Protein AF-A0A2K3MA27-F1 (afdb_monomer_lite)

Sequence (113 aa):
LYVLASESVQIPWFDSVFADIGDEQSLSQSLSTFSGHLKQISVGAGTNPLEGAALGMSLLESFAQDGCLLTIATTHHGELKTLKYSNEAFENACMEFDEVNLKPTYKVLWGIP

Structure (mmCIF, N/CA/C/O backbone):
data_AF-A0A2K3MA27-F1
#
_entry.id   AF-A0A2K3MA27-F1
#
loop_
_atom_site.group_PDB
_atom_site.id
_atom_site.type_symbol
_atom_site.label_atom_id
_atom_site.label_alt_id
_atom_site.label_comp_id
_atom_site.label_asym_id
_atom_site.label_entity_id
_atom_site.label_seq_id
_atom_site.pdbx_PDB_ins_code
_atom_site.Cartn_x
_atom_site.Cartn_y
_atom_site.Cartn_z
_atom_site.occupancy
_atom_site.B_iso_or_equiv
_atom_site.auth_seq_id
_atom_site.auth_comp_id
_atom_site.auth_asym_id
_atom_site.auth_atom_id
_atom_site.pdbx_PDB_model_num
ATOM 1 N N . LEU A 1 1 ? -4.495 -22.663 12.617 1.00 74.19 1 LEU A N 1
ATOM 2 C CA . LEU A 1 1 ? -4.168 -21.824 11.444 1.00 74.19 1 LEU A CA 1
ATOM 3 C C . LEU A 1 1 ? -2.847 -21.134 11.755 1.00 74.19 1 LEU A C 1
ATOM 5 O O . LEU A 1 1 ? -2.728 -20.623 12.860 1.00 74.19 1 LEU A O 1
ATOM 9 N N . TYR A 1 2 ? -1.865 -21.187 10.858 1.00 86.75 2 TYR A N 1
ATOM 10 C CA . TYR A 1 2 ? -0.572 -20.515 11.032 1.00 86.75 2 TYR A CA 1
ATOM 11 C C . TYR A 1 2 ? -0.436 -19.416 9.982 1.00 86.75 2 TYR A C 1
ATOM 13 O O . TYR A 1 2 ? -0.930 -19.578 8.866 1.00 86.75 2 TYR A O 1
ATOM 21 N N . VAL A 1 3 ? 0.232 -18.322 10.341 1.00 90.00 3 VAL A N 1
ATOM 22 C CA . VAL A 1 3 ? 0.616 -17.270 9.395 1.00 90.00 3 VAL A CA 1
ATOM 23 C C . VAL A 1 3 ? 2.012 -17.590 8.875 1.00 90.00 3 VAL A C 1
ATOM 25 O O . VAL A 1 3 ? 2.901 -17.918 9.659 1.00 90.00 3 VAL A O 1
ATOM 28 N N . LEU A 1 4 ? 2.198 -17.522 7.558 1.00 94.00 4 LEU A N 1
ATOM 29 C CA . LEU A 1 4 ? 3.506 -17.708 6.938 1.00 94.00 4 LEU A CA 1
ATOM 30 C C . LEU A 1 4 ? 4.345 -16.446 7.149 1.00 94.00 4 LEU A C 1
ATOM 32 O O . LEU A 1 4 ? 4.095 -15.419 6.524 1.00 94.00 4 LEU A O 1
ATOM 36 N N . ALA A 1 5 ? 5.332 -16.535 8.031 1.00 92.88 5 ALA A N 1
ATOM 37 C CA . ALA A 1 5 ? 6.312 -15.490 8.282 1.00 92.88 5 ALA A CA 1
ATOM 38 C C . ALA A 1 5 ? 7.627 -16.130 8.742 1.00 92.88 5 ALA A C 1
ATOM 40 O O . ALA A 1 5 ? 7.621 -17.198 9.357 1.00 92.88 5 ALA A O 1
ATOM 41 N N . SER A 1 6 ? 8.758 -15.493 8.435 1.00 93.44 6 SER A N 1
ATOM 42 C CA . SER A 1 6 ? 10.073 -15.927 8.930 1.00 93.44 6 SER A CA 1
ATOM 43 C C . SER A 1 6 ? 10.253 -15.660 10.425 1.00 93.44 6 SER A C 1
ATOM 45 O O . SER A 1 6 ? 11.069 -16.307 11.074 1.00 93.44 6 SER A O 1
ATOM 47 N N . GLU A 1 7 ? 9.490 -14.710 10.964 1.00 93.06 7 GLU A N 1
ATOM 48 C CA . GLU A 1 7 ? 9.558 -14.244 12.344 1.00 93.06 7 GLU A CA 1
ATOM 49 C C . GLU A 1 7 ? 8.157 -14.191 12.966 1.00 93.06 7 GLU A C 1
ATOM 51 O O . GLU A 1 7 ? 7.143 -14.366 12.288 1.00 93.06 7 GLU A O 1
ATOM 56 N N . SER A 1 8 ? 8.090 -13.969 14.280 1.00 92.81 8 SER A N 1
ATOM 57 C CA . SER A 1 8 ? 6.809 -13.832 14.978 1.00 92.81 8 SER A CA 1
ATOM 58 C C . SER A 1 8 ? 6.087 -12.563 14.528 1.00 92.81 8 SER A C 1
ATOM 60 O O . SER A 1 8 ? 6.673 -11.485 14.538 1.00 92.81 8 SER A O 1
ATOM 62 N N . VAL A 1 9 ? 4.807 -12.686 14.174 1.00 92.62 9 VAL A N 1
ATOM 63 C CA . VAL A 1 9 ? 3.988 -11.566 13.692 1.00 92.62 9 VAL A CA 1
ATOM 64 C C . VAL A 1 9 ? 2.881 -11.210 14.674 1.00 92.62 9 VAL A C 1
ATOM 66 O O . VAL A 1 9 ? 2.298 -12.077 15.326 1.00 92.62 9 VAL A O 1
ATOM 69 N N . GLN A 1 10 ? 2.571 -9.919 14.740 1.00 91.50 10 GLN A N 1
ATOM 70 C CA . GLN A 1 10 ? 1.381 -9.390 15.394 1.00 91.50 10 GLN A CA 1
ATOM 71 C C . GLN A 1 10 ? 0.470 -8.822 14.313 1.00 91.50 10 GLN A C 1
ATOM 73 O O . GLN A 1 10 ? 0.902 -8.004 13.506 1.00 91.50 10 GLN A O 1
ATOM 78 N N . ILE A 1 11 ? -0.778 -9.281 14.282 1.00 90.75 11 ILE A N 1
ATOM 79 C CA . ILE A 1 11 ? -1.776 -8.828 13.315 1.00 90.75 11 ILE A CA 1
ATOM 80 C C . ILE A 1 11 ? -2.949 -8.269 14.116 1.00 90.75 11 ILE A C 1
ATOM 82 O O . ILE A 1 11 ? -3.443 -8.968 15.007 1.00 90.75 11 ILE A O 1
ATOM 86 N N . PRO A 1 12 ? -3.384 -7.029 13.850 1.00 91.19 12 PRO A N 1
ATOM 87 C CA . PRO A 1 12 ? -4.560 -6.492 14.506 1.00 91.19 12 PRO A CA 1
ATOM 88 C C . PRO A 1 12 ? -5.827 -7.206 14.024 1.00 91.19 12 PRO A C 1
ATOM 90 O O . PRO A 1 12 ? -5.863 -7.825 12.961 1.00 91.19 12 PRO A O 1
ATOM 93 N N . TRP A 1 13 ? -6.882 -7.125 14.826 1.00 91.94 13 TRP A N 1
ATOM 94 C CA . TRP A 1 13 ? -8.184 -7.636 14.424 1.00 91.94 13 TRP A CA 1
ATOM 95 C C . TRP A 1 13 ? -8.861 -6.658 13.460 1.00 91.94 13 TRP A C 1
ATOM 97 O O . TRP A 1 13 ? -8.877 -5.457 13.719 1.00 91.94 13 TRP A O 1
ATOM 107 N N . PHE A 1 14 ? -9.435 -7.180 12.377 1.00 91.81 14 PHE A N 1
ATOM 108 C CA . PHE A 1 14 ? -10.212 -6.411 11.409 1.00 91.81 14 PHE A CA 1
ATOM 109 C C . PHE A 1 14 ? -11.643 -6.947 11.380 1.00 91.81 14 PHE A C 1
ATOM 111 O O . PHE A 1 14 ? -11.844 -8.151 11.211 1.00 91.81 14 PHE A O 1
ATOM 118 N N . ASP A 1 15 ? -12.635 -6.065 11.492 1.00 93.06 15 ASP A N 1
ATOM 119 C CA . ASP A 1 15 ? -14.049 -6.447 11.375 1.00 93.06 15 ASP A CA 1
ATOM 120 C C . ASP A 1 15 ? -14.430 -6.816 9.938 1.00 93.06 15 ASP A C 1
ATOM 122 O O . ASP A 1 15 ? -15.377 -7.565 9.695 1.00 93.06 15 ASP A O 1
ATOM 126 N N . SER A 1 16 ? -13.707 -6.273 8.960 1.00 91.75 16 SER A N 1
ATOM 127 C CA . SER A 1 16 ? -13.911 -6.525 7.538 1.00 91.75 16 SER A CA 1
ATOM 128 C C . SER A 1 16 ? -12.615 -6.297 6.767 1.00 91.75 16 SER A C 1
ATOM 130 O O . SER A 1 16 ? -11.818 -5.429 7.117 1.00 91.75 16 SER A O 1
ATOM 132 N N . VAL A 1 17 ? -12.415 -7.080 5.706 1.00 91.25 17 VAL A N 1
ATOM 133 C CA . VAL A 1 17 ? -11.296 -6.932 4.770 1.00 91.25 17 VAL A CA 1
ATOM 134 C C . VAL A 1 17 ? -11.880 -6.700 3.385 1.00 91.25 17 VAL A C 1
ATOM 136 O O . VAL A 1 17 ? -12.597 -7.554 2.863 1.00 91.25 17 VAL A O 1
ATOM 139 N N . PHE A 1 18 ? -11.573 -5.544 2.803 1.00 89.50 18 PHE A N 1
ATOM 140 C CA . PHE A 1 18 ? -11.969 -5.181 1.447 1.00 89.50 18 PHE A CA 1
ATOM 141 C C . PHE A 1 18 ? -10.754 -5.276 0.531 1.00 89.50 18 PHE A C 1
ATOM 143 O O . PHE A 1 18 ? -9.649 -4.897 0.915 1.00 89.50 18 PHE A O 1
ATOM 150 N N . ALA A 1 19 ? -10.957 -5.793 -0.675 1.00 88.38 19 ALA A N 1
ATOM 151 C CA . ALA A 1 19 ? -9.912 -5.886 -1.678 1.00 88.38 19 ALA A CA 1
ATOM 152 C C . ALA A 1 19 ? -10.495 -5.505 -3.032 1.00 88.38 19 ALA A C 1
ATOM 154 O O . ALA A 1 19 ? -11.482 -6.095 -3.472 1.00 88.38 19 ALA A O 1
ATOM 155 N N . ASP A 1 20 ? -9.859 -4.534 -3.673 1.00 81.62 20 ASP A N 1
ATOM 156 C CA . ASP A 1 20 ? -10.094 -4.203 -5.068 1.00 81.62 20 ASP A CA 1
ATOM 157 C C . ASP A 1 20 ? -8.829 -4.535 -5.867 1.00 81.62 20 ASP A C 1
ATOM 159 O O . ASP A 1 20 ? -7.788 -3.892 -5.717 1.00 81.62 20 ASP A O 1
ATOM 163 N N . ILE A 1 21 ? -8.892 -5.624 -6.634 1.00 75.69 21 ILE A N 1
ATOM 164 C CA . ILE A 1 21 ? -7.760 -6.208 -7.361 1.00 75.69 21 ILE A CA 1
ATOM 165 C C . ILE A 1 21 ? -8.280 -6.662 -8.727 1.00 75.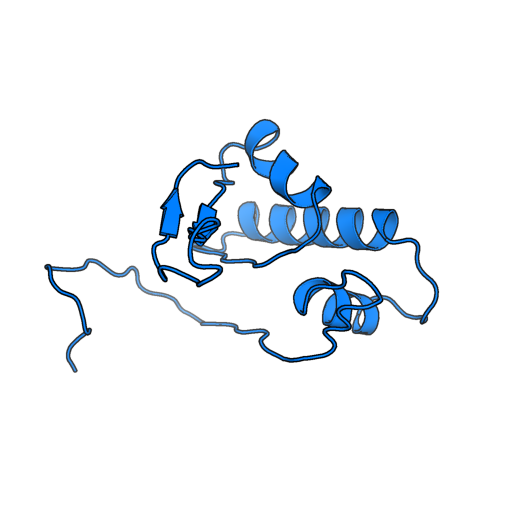69 21 ILE A C 1
ATOM 167 O O . ILE A 1 21 ? -9.159 -7.518 -8.804 1.00 75.69 21 ILE A O 1
ATOM 171 N N . GLY A 1 22 ? -7.731 -6.115 -9.808 1.00 66.50 22 GLY A N 1
ATOM 172 C CA . GLY A 1 22 ? -8.156 -6.421 -11.174 1.00 66.50 22 GLY A CA 1
ATOM 173 C C . GLY A 1 22 ? -7.303 -5.708 -12.219 1.00 66.50 22 GLY A C 1
ATOM 174 O O . GLY A 1 22 ? -6.444 -4.900 -11.880 1.00 66.50 22 GLY A O 1
ATOM 175 N N . ASP A 1 23 ? -7.512 -6.017 -13.494 1.00 55.25 23 ASP A N 1
ATOM 176 C CA . ASP A 1 23 ? -6.737 -5.439 -14.592 1.00 55.25 23 ASP A CA 1
ATOM 177 C C . ASP A 1 23 ? -7.655 -4.711 -15.577 1.00 55.25 23 ASP A C 1
ATOM 179 O O . ASP A 1 23 ? -8.279 -5.319 -16.442 1.00 55.25 23 ASP A O 1
ATOM 183 N N . GLU A 1 24 ? -7.647 -3.382 -15.489 1.00 52.81 24 GLU A N 1
ATOM 184 C CA . GLU A 1 24 ? -7.721 -2.512 -16.669 1.00 52.81 24 GLU A CA 1
ATOM 185 C C . GLU A 1 24 ? -6.389 -1.763 -16.846 1.00 52.81 24 GLU A C 1
ATOM 187 O O . GLU A 1 24 ? -6.340 -0.587 -17.215 1.00 52.81 24 GLU A O 1
ATOM 192 N N . GLN A 1 25 ? -5.268 -2.425 -16.545 1.00 50.75 25 GLN A N 1
ATOM 193 C CA . GLN A 1 25 ? -3.965 -1.827 -16.794 1.00 50.75 25 GLN A CA 1
ATOM 194 C C . GLN A 1 25 ? -3.674 -1.795 -18.289 1.00 50.75 25 GLN A C 1
ATOM 196 O O . GLN A 1 25 ? -3.597 -2.816 -18.972 1.00 50.75 25 GLN A O 1
ATOM 201 N N . SER A 1 26 ? -3.468 -0.586 -18.801 1.00 49.00 26 SER A N 1
ATOM 202 C CA . SER A 1 26 ? -2.905 -0.371 -20.123 1.00 49.00 26 SER A CA 1
ATOM 203 C C . SER A 1 26 ? -1.538 0.279 -19.960 1.00 49.00 26 SER A C 1
ATOM 205 O O . SER A 1 26 ? -1.440 1.450 -19.589 1.00 49.00 26 SER A O 1
ATOM 207 N N . LEU A 1 27 ? -0.474 -0.473 -20.264 1.00 44.94 27 LEU A N 1
ATOM 208 C CA . LEU A 1 27 ? 0.908 0.031 -20.289 1.00 44.94 27 LEU A CA 1
ATOM 209 C C . LEU A 1 27 ? 1.071 1.234 -21.233 1.00 44.94 27 LEU A C 1
ATOM 211 O O . LEU A 1 27 ? 1.969 2.047 -21.046 1.00 44.94 27 LEU A O 1
ATOM 215 N N . SER A 1 28 ? 0.193 1.374 -22.232 1.00 48.12 28 SER A N 1
ATOM 216 C CA . SER A 1 28 ? 0.179 2.520 -23.145 1.00 48.12 28 SER A CA 1
ATOM 217 C C . SER A 1 28 ? -0.473 3.776 -22.556 1.00 48.12 28 SER A C 1
ATOM 219 O O . SER A 1 28 ? -0.276 4.855 -23.110 1.00 48.12 28 SER A O 1
ATOM 221 N N . GLN A 1 29 ? -1.229 3.666 -21.455 1.00 47.91 29 GLN A N 1
ATOM 222 C CA . GLN A 1 29 ? -1.934 4.789 -20.818 1.00 47.91 29 GLN A CA 1
ATOM 223 C C . GLN A 1 29 ? -1.408 5.141 -19.414 1.00 47.91 29 GLN A C 1
ATOM 225 O O . GLN A 1 29 ? -1.943 6.058 -18.795 1.00 47.91 29 GLN A O 1
ATOM 230 N N . SER A 1 30 ? -0.375 4.450 -18.907 1.00 52.62 30 SER A N 1
ATOM 231 C CA . SER A 1 30 ? 0.178 4.641 -17.549 1.00 52.62 30 SER A CA 1
ATOM 232 C C . SER A 1 30 ? -0.874 4.553 -16.428 1.00 52.62 30 SER A C 1
ATOM 234 O O . SER A 1 30 ? -0.742 5.201 -15.391 1.00 52.62 30 SER A O 1
ATOM 236 N N . LEU A 1 31 ? -1.942 3.778 -16.640 1.00 52.31 31 LEU A N 1
ATOM 237 C CA . LEU A 1 31 ? -3.044 3.635 -15.687 1.00 52.31 31 LEU A CA 1
ATOM 238 C C . LEU A 1 31 ? -2.763 2.484 -14.719 1.00 52.31 31 LEU A C 1
ATOM 240 O O . LEU A 1 31 ? -2.500 1.363 -15.152 1.00 52.31 31 LEU A O 1
ATOM 244 N N . SER A 1 32 ? -2.862 2.751 -13.415 1.00 55.84 32 SER A N 1
ATOM 245 C CA . SER A 1 32 ? -2.934 1.687 -12.412 1.00 55.84 32 SER A CA 1
ATOM 246 C C . SER A 1 32 ? -4.337 1.078 -12.364 1.00 55.84 32 SER A C 1
ATOM 248 O O . SER A 1 32 ? -5.323 1.725 -12.718 1.00 55.84 32 SER A O 1
ATOM 250 N N . THR A 1 33 ? -4.429 -0.147 -11.848 1.00 56.03 33 THR A N 1
ATOM 251 C CA . THR A 1 33 ? -5.691 -0.829 -11.503 1.00 56.03 33 THR A CA 1
ATOM 252 C C . THR A 1 33 ? -6.629 0.070 -10.698 1.00 56.03 33 THR A C 1
ATOM 254 O O . THR A 1 33 ? -7.804 0.197 -11.026 1.00 56.03 33 THR A O 1
ATOM 257 N N . PHE A 1 34 ? -6.076 0.756 -9.693 1.00 58.31 34 PHE A N 1
ATOM 258 C CA . PHE A 1 34 ? -6.798 1.708 -8.854 1.00 58.31 34 PHE A CA 1
ATOM 259 C C . PHE A 1 34 ? -7.469 2.807 -9.690 1.00 58.31 34 PHE A C 1
ATOM 261 O O . PHE A 1 34 ? -8.659 3.061 -9.542 1.00 58.31 34 PHE A O 1
ATOM 268 N N . SER A 1 35 ? -6.751 3.407 -10.641 1.00 55.22 35 SER A N 1
ATOM 269 C CA . SER A 1 35 ? -7.311 4.444 -11.515 1.00 55.22 35 SER A CA 1
ATOM 270 C C . SER A 1 35 ? -8.318 3.906 -12.535 1.00 55.22 35 SER A C 1
ATOM 272 O O . SER A 1 35 ? -9.246 4.626 -12.901 1.00 55.22 35 SER A O 1
ATOM 274 N N . GLY A 1 36 ? -8.163 2.657 -12.988 1.00 56.62 36 GLY A N 1
ATOM 275 C CA . GLY A 1 36 ? -9.134 1.976 -13.853 1.00 56.62 36 GLY A CA 1
ATOM 276 C C . GLY A 1 36 ? -10.487 1.779 -13.163 1.00 56.62 36 GLY A C 1
ATOM 277 O O . GLY A 1 36 ? -11.528 2.141 -13.709 1.00 56.62 36 GLY A O 1
ATOM 278 N N . HIS A 1 37 ? -10.487 1.324 -11.912 1.00 61.22 37 HIS A N 1
ATOM 279 C CA . HIS A 1 37 ? -11.730 1.151 -11.157 1.00 61.22 37 HIS A CA 1
ATOM 280 C C . HIS A 1 37 ? -12.293 2.471 -10.617 1.00 61.22 37 HIS A C 1
ATOM 282 O O . HIS A 1 37 ? -13.509 2.665 -10.624 1.00 61.22 37 HIS A O 1
ATOM 288 N N . LEU A 1 38 ? -11.444 3.445 -10.266 1.00 59.22 38 LEU A N 1
ATOM 289 C CA . LEU A 1 38 ? -11.909 4.810 -9.999 1.00 59.22 38 LEU A CA 1
ATOM 290 C C . LEU A 1 38 ? -12.585 5.430 -11.227 1.00 59.22 38 LEU A C 1
ATOM 292 O O . LEU A 1 38 ? -13.601 6.100 -11.062 1.00 59.22 38 LEU A O 1
ATOM 296 N N . LYS A 1 39 ? -12.096 5.159 -12.449 1.00 52.97 39 LYS A N 1
ATOM 297 C CA . LYS A 1 39 ? -12.782 5.542 -13.697 1.00 52.97 39 LYS A CA 1
ATOM 298 C C . LYS A 1 39 ? -14.170 4.917 -13.824 1.00 52.97 39 LYS A C 1
ATOM 300 O O . LYS A 1 39 ? -15.056 5.530 -14.406 1.00 52.97 39 LYS A O 1
ATOM 305 N N . GLN A 1 40 ? -14.373 3.718 -13.289 1.00 48.75 40 GLN A N 1
ATOM 306 C CA . GLN A 1 40 ? -15.676 3.054 -13.293 1.00 48.75 40 GLN A CA 1
ATOM 307 C C . GLN A 1 40 ? -16.647 3.679 -12.276 1.00 48.75 40 GLN A C 1
ATOM 309 O O . GLN A 1 40 ? -17.853 3.719 -12.522 1.00 48.75 40 GLN A O 1
ATOM 314 N N . ILE A 1 41 ? -16.123 4.221 -11.171 1.00 49.12 41 ILE A N 1
ATOM 315 C CA . ILE A 1 41 ? -16.881 5.000 -10.176 1.00 49.12 41 ILE A CA 1
ATOM 316 C C . ILE A 1 41 ? -17.140 6.435 -10.682 1.00 49.12 41 ILE A C 1
ATOM 318 O O . ILE A 1 41 ? -18.211 6.996 -10.444 1.00 49.12 41 ILE A O 1
ATOM 322 N N . SER A 1 42 ? -16.204 7.028 -11.431 1.00 46.25 42 SER A N 1
ATOM 323 C CA . SER A 1 42 ? -16.349 8.342 -12.062 1.00 46.25 42 SER A CA 1
ATOM 324 C C . SER A 1 42 ? -17.040 8.217 -13.422 1.00 46.25 42 SER A C 1
ATOM 326 O O . SER A 1 42 ? -16.404 8.030 -14.453 1.00 46.25 42 SER A O 1
ATOM 328 N N . VAL A 1 43 ? -18.364 8.315 -13.426 1.00 40.62 43 VAL A N 1
ATOM 329 C CA . VAL A 1 43 ? -19.227 8.399 -14.615 1.00 40.62 43 VAL A CA 1
ATOM 330 C C . VAL A 1 43 ? -18.543 9.107 -15.811 1.00 40.62 43 VAL A C 1
ATOM 332 O O . VAL A 1 43 ? -18.450 10.330 -15.839 1.00 40.62 43 VAL A O 1
ATOM 335 N N . GLY A 1 44 ? -18.116 8.347 -16.829 1.00 38.56 44 GLY A N 1
ATOM 336 C CA . GLY A 1 44 ? -17.719 8.877 -18.142 1.00 38.56 44 GLY A CA 1
ATOM 337 C C . GLY A 1 44 ? -16.230 8.742 -18.485 1.00 38.56 44 GLY A C 1
ATOM 338 O O . GLY A 1 44 ? -15.352 9.286 -17.826 1.00 38.56 44 GLY A O 1
ATOM 339 N N . ALA A 1 45 ? -15.953 8.056 -19.594 1.00 38.00 45 ALA A N 1
ATOM 340 C CA . ALA A 1 45 ? -14.642 7.627 -20.085 1.00 38.00 45 ALA A CA 1
ATOM 341 C C . ALA A 1 45 ? -13.699 8.750 -20.599 1.00 38.00 45 ALA A C 1
ATOM 343 O O . ALA A 1 45 ? -13.036 8.569 -21.621 1.00 38.00 45 ALA A O 1
ATOM 344 N N . GLY A 1 46 ? -13.630 9.911 -19.937 1.00 46.59 46 GLY A N 1
ATOM 345 C CA . GLY A 1 46 ? -12.965 11.106 -20.482 1.00 46.59 46 GLY A CA 1
ATOM 346 C C . GLY A 1 46 ? -12.259 12.043 -19.498 1.00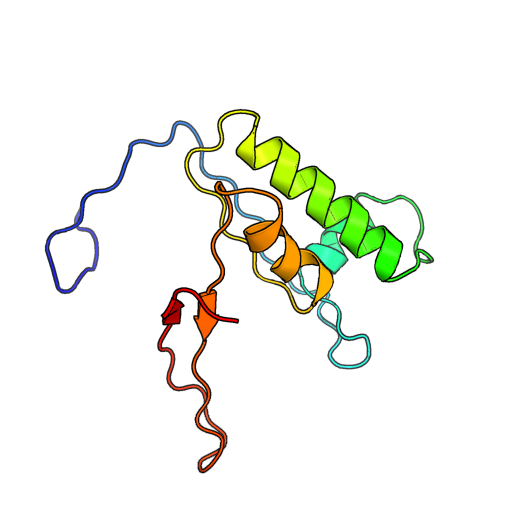 46.59 46 GLY A C 1
ATOM 347 O O . GLY A 1 46 ? -11.916 13.150 -19.899 1.00 46.59 46 GLY A O 1
ATOM 348 N N . THR A 1 47 ? -12.046 11.656 -18.240 1.00 56.34 47 THR A N 1
ATOM 349 C CA . THR A 1 47 ? -11.438 12.544 -17.234 1.00 56.34 47 THR A CA 1
ATOM 350 C C . THR A 1 47 ? -9.915 12.644 -17.354 1.00 56.34 47 THR A C 1
ATOM 352 O O . THR A 1 47 ? -9.221 11.711 -17.777 1.00 56.34 47 THR A O 1
ATOM 355 N N . ASN A 1 48 ? -9.393 13.818 -16.998 1.00 68.19 48 ASN A N 1
ATOM 356 C CA . ASN A 1 48 ? -7.967 14.137 -17.012 1.00 68.19 48 ASN A CA 1
ATOM 357 C C . ASN A 1 48 ? -7.231 13.266 -15.967 1.00 68.19 48 ASN A C 1
ATOM 359 O O . ASN A 1 48 ? -7.735 13.130 -14.852 1.00 68.19 48 ASN A O 1
ATOM 363 N N . PRO A 1 49 ? -6.037 12.705 -16.254 1.00 67.62 49 PRO A N 1
ATOM 364 C CA . PRO A 1 49 ? -5.234 11.988 -15.256 1.00 67.62 49 PRO A CA 1
ATOM 365 C C . PRO A 1 49 ? -5.075 12.719 -13.912 1.00 67.62 49 PRO A C 1
ATOM 367 O O . PRO A 1 49 ? -5.064 12.070 -12.868 1.00 67.62 49 PRO A O 1
ATOM 370 N N . LEU A 1 50 ? -5.017 14.055 -13.923 1.00 73.19 50 LEU A N 1
ATOM 371 C CA . LEU A 1 50 ? -4.967 14.877 -12.709 1.00 73.19 50 LEU A CA 1
ATOM 372 C C . LEU A 1 50 ? -6.262 14.818 -11.886 1.00 73.19 50 LEU A C 1
ATOM 374 O O . LEU A 1 50 ? -6.208 14.809 -10.660 1.00 73.19 50 LEU A O 1
ATOM 378 N N . GLU A 1 51 ? -7.425 14.749 -12.535 1.00 76.19 51 GLU A N 1
ATOM 379 C CA . GLU A 1 51 ? -8.720 14.612 -11.854 1.00 76.19 51 GLU A CA 1
ATOM 380 C C . GLU A 1 51 ? -8.851 13.228 -11.213 1.00 76.19 51 GLU A C 1
ATOM 382 O O . GLU A 1 51 ? -9.284 13.115 -10.068 1.00 76.19 51 GLU A O 1
ATOM 387 N N . GLY A 1 52 ? -8.410 12.180 -11.919 1.00 74.38 52 GLY A N 1
ATOM 388 C CA . GLY A 1 52 ? -8.349 10.823 -11.370 1.00 74.38 52 GLY A CA 1
ATOM 389 C C . GLY A 1 52 ? -7.415 10.729 -10.161 1.00 74.38 52 GLY A C 1
ATOM 390 O O . GLY A 1 52 ? -7.769 10.116 -9.154 1.00 74.38 52 GLY A O 1
ATOM 391 N N . ALA A 1 53 ? -6.257 11.395 -10.222 1.00 80.12 53 ALA A N 1
ATOM 392 C CA . ALA A 1 53 ? -5.333 11.478 -9.098 1.00 80.12 53 ALA A CA 1
ATOM 393 C C . ALA A 1 53 ? -5.943 12.224 -7.900 1.00 80.12 53 ALA A C 1
ATOM 395 O O . ALA A 1 53 ? -5.877 11.718 -6.783 1.00 80.12 53 ALA A O 1
ATOM 396 N N . ALA A 1 54 ? -6.588 13.373 -8.122 1.00 84.25 54 ALA A N 1
ATOM 397 C CA . ALA A 1 54 ? -7.245 14.139 -7.060 1.00 84.25 54 ALA A CA 1
ATOM 398 C C . ALA A 1 54 ? -8.365 13.339 -6.375 1.00 84.25 54 ALA A C 1
ATOM 400 O O . ALA A 1 54 ? -8.458 13.322 -5.147 1.00 84.25 54 ALA A O 1
ATOM 401 N N . LEU A 1 55 ? -9.179 12.622 -7.156 1.00 83.25 55 LEU A N 1
ATOM 402 C CA . LEU A 1 55 ? -10.221 11.747 -6.621 1.00 83.25 55 LEU A CA 1
ATOM 403 C C . LEU A 1 55 ? -9.613 10.608 -5.787 1.00 83.25 55 LEU A C 1
ATOM 405 O O . LEU A 1 55 ? -10.045 10.371 -4.659 1.00 83.25 55 LEU A O 1
ATOM 409 N N . GLY A 1 56 ? -8.561 9.966 -6.297 1.00 84.69 56 GLY A N 1
ATOM 410 C CA . GLY A 1 56 ? -7.813 8.947 -5.568 1.00 84.69 56 GLY A CA 1
ATOM 411 C C . GLY A 1 56 ? -7.215 9.451 -4.255 1.00 84.69 56 GLY A C 1
ATOM 412 O O . GLY A 1 56 ? -7.337 8.778 -3.235 1.00 84.69 56 GLY A O 1
ATOM 413 N N . MET A 1 57 ? -6.629 10.650 -4.260 1.00 88.88 57 MET A N 1
ATOM 414 C CA . MET A 1 57 ? -6.116 11.300 -3.052 1.00 88.88 57 MET A CA 1
ATOM 415 C C . MET A 1 57 ? -7.230 11.533 -2.029 1.00 88.88 57 MET A C 1
ATOM 417 O O . MET A 1 57 ? -7.084 11.115 -0.885 1.00 88.88 57 MET A O 1
ATOM 421 N N . SER A 1 58 ? -8.369 12.098 -2.445 1.00 89.94 58 SER A N 1
ATOM 422 C CA . SER A 1 58 ? -9.494 12.366 -1.536 1.00 89.94 58 SER A CA 1
ATOM 423 C C . SER A 1 58 ? -10.073 11.098 -0.897 1.00 89.94 58 SER A C 1
ATOM 425 O O . SER A 1 58 ? -10.450 11.102 0.274 1.00 89.94 58 SER A O 1
ATOM 427 N N . LEU A 1 59 ? -10.104 9.988 -1.642 1.00 89.38 59 LEU A N 1
ATOM 428 C CA . LEU A 1 59 ? -10.578 8.704 -1.136 1.00 89.38 59 LEU A CA 1
ATOM 429 C C . LEU A 1 59 ? -9.619 8.130 -0.087 1.00 89.38 59 LEU A C 1
ATOM 431 O O . LEU A 1 59 ? -10.049 7.687 0.975 1.00 89.38 59 LEU A O 1
ATOM 435 N N . LEU A 1 60 ? -8.316 8.162 -0.374 1.00 91.69 60 LEU A N 1
ATOM 436 C CA . LEU A 1 60 ? -7.288 7.716 0.561 1.00 91.69 60 LEU A CA 1
ATOM 437 C C . LEU A 1 60 ? -7.281 8.563 1.840 1.00 91.69 60 LEU A C 1
ATOM 439 O O . LEU A 1 60 ? -7.149 8.016 2.934 1.00 91.69 60 LEU A O 1
ATOM 443 N N . GLU A 1 61 ? -7.465 9.879 1.721 1.00 92.44 61 GLU A N 1
ATOM 444 C CA . GLU A 1 61 ? -7.611 10.784 2.866 1.00 92.44 61 GLU A CA 1
ATOM 445 C C . GLU A 1 61 ? -8.851 10.459 3.703 1.00 92.44 61 GLU A C 1
ATOM 447 O O . GLU A 1 61 ? -8.744 10.396 4.927 1.00 92.44 61 GLU A O 1
ATOM 452 N N . SER A 1 62 ? -9.997 10.191 3.068 1.00 91.81 62 SER A N 1
ATOM 453 C CA . SER A 1 62 ? -11.204 9.732 3.770 1.00 91.81 62 SER A CA 1
ATOM 454 C C . SER A 1 62 ? -10.942 8.423 4.514 1.00 91.81 62 SER A C 1
ATOM 456 O O . SER A 1 62 ? -11.242 8.343 5.699 1.00 91.81 62 SER A O 1
ATOM 458 N N . PHE A 1 63 ? -10.273 7.435 3.911 1.00 92.25 63 PHE A N 1
ATOM 459 C CA . PHE A 1 63 ? -9.927 6.197 4.623 1.00 92.25 63 PHE A CA 1
ATOM 460 C C . PHE A 1 63 ? -9.016 6.431 5.831 1.00 92.25 63 PHE A C 1
ATOM 462 O O . PHE A 1 63 ? -9.216 5.807 6.876 1.00 92.25 63 PHE A O 1
ATOM 469 N N . ALA A 1 64 ? -8.042 7.335 5.712 1.00 91.75 64 ALA A N 1
ATOM 470 C CA . ALA A 1 64 ? -7.165 7.701 6.819 1.00 91.75 64 ALA A CA 1
ATOM 471 C C . ALA A 1 64 ? -7.914 8.421 7.960 1.00 91.75 64 ALA A C 1
ATOM 473 O O . ALA A 1 64 ? -7.536 8.276 9.122 1.00 91.75 64 ALA A O 1
ATOM 474 N N . GLN A 1 65 ? -8.972 9.180 7.654 1.00 89.94 65 GLN A N 1
ATOM 475 C CA . GLN A 1 65 ? -9.781 9.910 8.641 1.00 89.94 65 GLN A CA 1
ATOM 476 C C . GLN A 1 65 ? -10.891 9.053 9.268 1.00 89.94 65 GLN A C 1
ATOM 478 O O . GLN A 1 65 ? -11.126 9.138 10.473 1.00 89.94 65 GLN A O 1
ATOM 483 N N . ASP A 1 66 ? -11.544 8.207 8.472 1.00 84.31 66 ASP A N 1
ATOM 484 C CA . ASP A 1 66 ? -12.777 7.493 8.832 1.00 84.31 66 ASP A CA 1
ATOM 485 C C . ASP A 1 66 ? -12.526 6.152 9.551 1.00 84.31 66 ASP A C 1
ATOM 487 O O . ASP A 1 66 ? -13.446 5.362 9.770 1.00 84.31 66 ASP A O 1
ATOM 491 N N . GLY A 1 67 ? -11.282 5.896 9.971 1.00 76.50 67 GLY A N 1
ATOM 492 C CA . GLY A 1 67 ? -10.946 4.809 10.894 1.00 76.50 67 GLY A CA 1
ATOM 493 C C . GLY A 1 67 ? -10.549 3.486 10.240 1.00 76.50 67 GLY A C 1
ATOM 494 O O . GLY A 1 67 ? -10.563 2.453 10.914 1.00 76.50 67 GLY A O 1
ATOM 495 N N . CYS A 1 68 ? -10.160 3.480 8.959 1.00 88.38 68 CYS A N 1
ATOM 496 C CA . CYS A 1 68 ? -9.505 2.303 8.387 1.00 88.38 68 CYS A CA 1
ATOM 497 C C . CYS A 1 68 ? -8.147 2.103 9.069 1.00 88.38 68 CYS A C 1
ATOM 499 O O . CYS A 1 68 ? -7.251 2.933 8.949 1.00 88.38 68 CYS A O 1
ATOM 501 N N . LEU A 1 69 ? -7.989 0.979 9.773 1.00 91.06 69 LEU A N 1
ATOM 502 C CA . LEU A 1 69 ? -6.762 0.691 10.518 1.00 91.06 69 LEU A CA 1
ATOM 503 C C . LEU A 1 69 ? -5.537 0.533 9.605 1.00 91.06 69 LEU A C 1
ATOM 505 O O . LEU A 1 69 ? -4.427 0.888 9.989 1.00 91.06 69 LEU A O 1
ATOM 509 N N . LEU A 1 70 ? -5.736 -0.035 8.414 1.00 93.06 70 LEU A N 1
ATOM 510 C CA . LEU A 1 70 ? -4.687 -0.227 7.423 1.00 93.06 70 LEU A CA 1
ATOM 511 C C . LEU A 1 70 ? -5.278 -0.147 6.017 1.00 93.06 70 LEU A C 1
ATOM 513 O O . LEU A 1 70 ? -6.166 -0.924 5.669 1.00 93.06 70 LEU A O 1
ATOM 517 N N . THR A 1 71 ? -4.715 0.742 5.204 1.00 92.56 71 THR A N 1
ATOM 518 C CA . THR A 1 71 ? -5.006 0.859 3.774 1.00 92.56 71 THR A CA 1
ATOM 519 C C . THR A 1 71 ? -3.709 0.673 3.002 1.00 92.56 71 THR A C 1
ATOM 521 O O . THR A 1 71 ? -2.710 1.325 3.296 1.00 92.56 71 THR A O 1
ATOM 524 N N . ILE A 1 72 ? -3.720 -0.209 2.002 1.00 92.00 72 ILE A N 1
ATOM 525 C CA . ILE A 1 72 ? -2.595 -0.407 1.083 1.00 92.00 72 ILE A CA 1
ATOM 526 C C . ILE A 1 72 ? -3.100 -0.110 -0.322 1.00 92.00 72 ILE A C 1
ATOM 528 O O . ILE A 1 72 ? -4.033 -0.754 -0.796 1.00 92.00 72 ILE A O 1
ATOM 532 N N . ALA A 1 73 ? -2.466 0.849 -0.991 1.00 89.75 73 ALA A N 1
ATOM 533 C CA . ALA A 1 73 ? -2.780 1.212 -2.364 1.00 89.75 73 ALA A CA 1
ATOM 534 C C . ALA A 1 73 ? -1.528 1.111 -3.237 1.00 89.75 73 ALA A C 1
ATOM 536 O O . ALA A 1 73 ? -0.436 1.508 -2.833 1.00 89.75 73 ALA A O 1
ATOM 537 N N . THR A 1 74 ? -1.693 0.591 -4.453 1.00 87.19 74 THR A N 1
ATOM 538 C CA . THR A 1 74 ? -0.635 0.566 -5.470 1.00 87.19 74 THR A CA 1
ATOM 539 C C . THR A 1 74 ? -0.989 1.545 -6.582 1.00 87.19 74 THR A C 1
ATOM 541 O O . THR A 1 74 ? -2.140 1.642 -7.010 1.00 87.19 74 THR A O 1
ATOM 544 N N . THR A 1 75 ? -0.012 2.332 -7.033 1.00 82.44 75 THR A N 1
ATOM 545 C CA . THR A 1 75 ? -0.267 3.395 -8.007 1.00 82.44 75 THR A CA 1
ATOM 546 C C . THR A 1 75 ? 0.945 3.694 -8.882 1.00 82.44 75 THR A C 1
ATOM 548 O O . THR A 1 75 ? 2.090 3.594 -8.442 1.00 82.44 75 THR A O 1
ATOM 551 N N . HIS A 1 76 ? 0.671 4.111 -10.119 1.00 80.38 76 HIS A N 1
ATOM 552 C CA . HIS A 1 76 ? 1.650 4.704 -11.032 1.00 80.38 76 HIS A CA 1
ATOM 553 C C . HIS A 1 76 ? 1.597 6.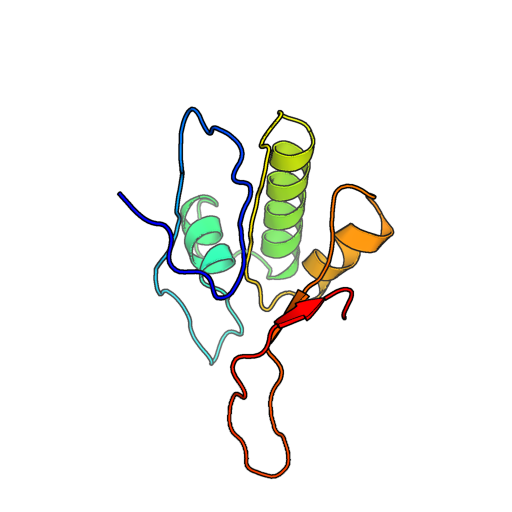242 -11.033 1.00 80.38 76 HIS A C 1
ATOM 555 O O . HIS A 1 76 ? 2.484 6.879 -11.597 1.00 80.38 76 HIS A O 1
ATOM 561 N N . HIS A 1 77 ? 0.600 6.843 -10.376 1.00 76.12 77 HIS A N 1
ATOM 562 C CA . HIS A 1 77 ? 0.436 8.293 -10.294 1.00 76.12 77 HIS A CA 1
ATOM 563 C C . HIS A 1 77 ? 1.419 8.898 -9.291 1.00 76.12 77 HIS A C 1
ATOM 565 O O . HIS A 1 77 ? 1.449 8.513 -8.119 1.00 76.12 77 HIS A O 1
ATOM 571 N N . GLY A 1 78 ? 2.235 9.844 -9.755 1.00 79.38 78 GLY A N 1
ATOM 572 C CA . GLY A 1 78 ? 3.239 10.510 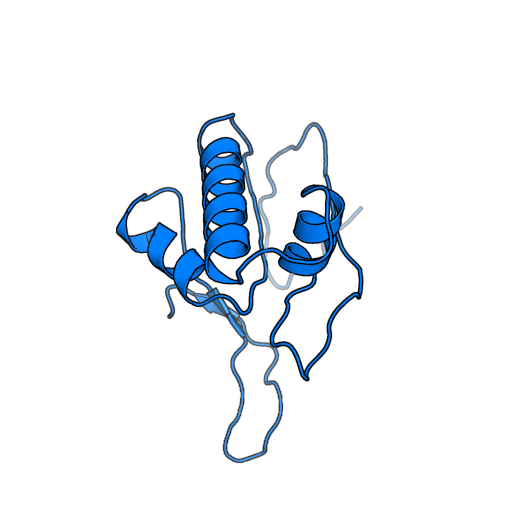-8.926 1.00 79.38 78 GLY A CA 1
ATOM 573 C C . GLY A 1 78 ? 2.615 11.410 -7.862 1.00 79.38 78 GLY A C 1
ATOM 574 O O . GLY A 1 78 ? 3.150 11.528 -6.765 1.00 79.38 78 GLY A O 1
ATOM 575 N N . GLU A 1 79 ? 1.455 11.983 -8.160 1.00 82.94 79 GLU A N 1
ATOM 576 C CA . GLU A 1 79 ? 0.713 12.914 -7.313 1.00 82.94 79 GLU A CA 1
ATOM 577 C C . GL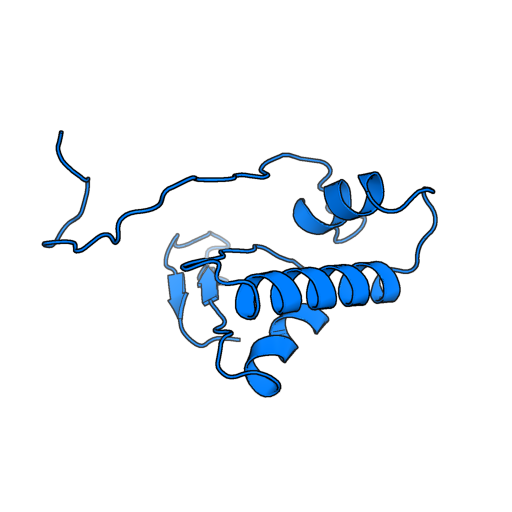U A 1 79 ? 0.307 12.266 -5.987 1.00 82.94 79 GLU A C 1
ATOM 579 O O . GLU A 1 79 ? 0.472 12.868 -4.931 1.00 82.94 79 GLU A O 1
ATOM 584 N N . LEU A 1 80 ? -0.124 11.001 -6.010 1.00 84.19 80 LEU A N 1
ATOM 585 C CA . LEU A 1 80 ? -0.513 10.270 -4.799 1.00 84.19 80 LEU A CA 1
ATOM 586 C C . LEU A 1 80 ? 0.659 10.082 -3.827 1.00 84.19 80 LEU A C 1
ATOM 588 O O . LEU A 1 80 ? 0.452 10.060 -2.618 1.00 84.19 80 LEU A O 1
ATOM 592 N N . LYS A 1 81 ? 1.898 10.012 -4.331 1.00 87.75 81 LYS A N 1
ATOM 593 C CA . LYS A 1 81 ? 3.105 9.882 -3.495 1.00 87.75 81 LYS A CA 1
ATOM 594 C C . LYS A 1 81 ? 3.350 11.124 -2.641 1.00 87.75 81 LYS A C 1
ATOM 596 O O . LYS A 1 81 ? 4.096 11.054 -1.668 1.00 87.75 81 LYS A O 1
ATOM 601 N N . THR A 1 82 ? 2.730 12.253 -2.996 1.00 89.19 82 THR A N 1
ATOM 602 C CA . THR A 1 82 ? 2.862 13.506 -2.250 1.00 89.19 82 THR A CA 1
ATOM 603 C C . THR A 1 82 ? 2.052 13.526 -0.957 1.00 89.19 82 THR A C 1
ATOM 605 O O . THR A 1 82 ? 2.380 14.318 -0.076 1.00 89.19 82 THR A O 1
ATOM 608 N N . LEU A 1 83 ? 1.073 12.619 -0.796 1.00 90.38 83 LEU A N 1
ATOM 609 C CA . LEU A 1 83 ? 0.238 12.519 0.408 1.00 90.38 83 LEU A CA 1
ATOM 610 C C . LEU A 1 83 ? 1.067 12.346 1.685 1.00 90.38 83 LEU A C 1
ATOM 612 O O . LEU A 1 83 ? 0.752 12.951 2.706 1.00 90.38 83 LEU A O 1
ATOM 616 N N . LYS A 1 84 ? 2.174 11.594 1.607 1.00 91.81 84 LYS A N 1
ATOM 617 C CA . LYS A 1 84 ? 3.137 11.432 2.708 1.00 91.81 84 LYS A CA 1
ATOM 618 C C . LYS A 1 84 ? 3.654 12.770 3.250 1.00 91.81 84 LYS A C 1
ATOM 620 O O . LYS A 1 84 ? 3.923 12.893 4.439 1.00 91.81 84 LYS A O 1
ATOM 625 N N . TYR A 1 85 ? 3.830 13.776 2.392 1.00 90.19 85 TYR A N 1
ATOM 626 C CA . TYR A 1 85 ? 4.383 15.070 2.803 1.00 90.19 85 TYR A CA 1
ATOM 627 C C . TYR A 1 85 ? 3.324 16.025 3.360 1.00 90.19 85 TYR A C 1
ATOM 629 O O . TYR A 1 85 ? 3.680 16.986 4.040 1.00 90.19 85 TYR A O 1
ATOM 637 N N . SER A 1 86 ? 2.043 15.796 3.062 1.00 89.38 86 SER A N 1
ATOM 638 C CA . SER A 1 86 ? 0.933 16.624 3.544 1.00 89.38 86 SER A CA 1
ATOM 639 C C . SER A 1 86 ? 0.210 16.027 4.749 1.00 89.38 86 SER A C 1
ATOM 641 O O . SER A 1 86 ? -0.466 16.765 5.465 1.00 89.38 86 SER A O 1
ATOM 643 N N . ASN A 1 87 ? 0.327 14.719 4.984 1.00 89.81 87 ASN A N 1
ATOM 644 C CA . ASN A 1 87 ? -0.388 14.026 6.045 1.00 89.81 87 ASN A CA 1
ATOM 645 C C . ASN A 1 87 ? 0.440 12.850 6.598 1.00 89.81 87 ASN A C 1
ATOM 647 O O . ASN A 1 87 ? 0.784 11.915 5.879 1.00 89.81 87 ASN A O 1
ATOM 651 N N . GLU A 1 88 ? 0.718 12.894 7.905 1.00 91.56 88 GLU A N 1
ATOM 652 C CA . GLU A 1 88 ? 1.546 11.919 8.634 1.00 91.56 88 GLU A CA 1
ATOM 653 C C . GLU A 1 88 ? 0.943 10.504 8.688 1.00 91.56 88 GLU A C 1
ATOM 655 O O . GLU A 1 88 ? 1.644 9.551 9.018 1.00 91.56 88 GLU A O 1
ATOM 660 N N . ALA A 1 89 ? -0.343 10.342 8.354 1.00 92.75 89 ALA A N 1
ATOM 661 C CA . ALA A 1 89 ? -0.985 9.033 8.248 1.00 92.75 89 ALA A CA 1
ATOM 662 C C . ALA A 1 89 ? -0.513 8.221 7.025 1.00 92.75 89 ALA A C 1
ATOM 664 O O . ALA A 1 89 ? -0.815 7.031 6.929 1.00 92.75 89 ALA A O 1
ATOM 665 N N . PHE A 1 90 ? 0.203 8.848 6.086 1.00 94.25 90 PHE A N 1
ATOM 666 C CA . PHE A 1 90 ? 0.662 8.216 4.854 1.00 94.25 90 PHE A CA 1
ATOM 667 C C . PHE A 1 90 ? 2.157 7.926 4.880 1.00 94.25 90 PHE A C 1
ATOM 669 O O . PHE A 1 90 ? 2.973 8.760 5.263 1.00 94.25 90 PHE A O 1
ATOM 676 N N . GLU A 1 91 ? 2.517 6.755 4.365 1.00 95.19 91 GLU A N 1
ATOM 677 C CA . GLU A 1 91 ? 3.899 6.332 4.183 1.00 95.19 91 GLU A CA 1
ATOM 678 C C . GLU A 1 91 ? 4.074 5.732 2.785 1.00 95.19 91 GLU A C 1
ATOM 680 O O . GLU A 1 91 ? 3.178 5.058 2.270 1.00 95.19 91 GLU A O 1
ATOM 685 N N . ASN A 1 92 ? 5.232 5.977 2.169 1.00 94.81 92 ASN A N 1
ATOM 686 C CA . ASN A 1 92 ? 5.542 5.472 0.835 1.00 94.81 92 ASN A CA 1
ATOM 687 C C . ASN A 1 92 ? 6.344 4.174 0.931 1.00 94.81 92 ASN A C 1
ATOM 689 O O . ASN A 1 92 ? 7.216 4.008 1.786 1.00 94.81 92 ASN A O 1
ATOM 693 N N . ALA A 1 93 ? 6.071 3.263 0.004 1.00 93.94 93 ALA A N 1
ATOM 694 C CA . ALA A 1 93 ? 6.885 2.083 -0.222 1.00 93.94 93 ALA A CA 1
ATOM 695 C C . ALA A 1 93 ? 6.924 1.751 -1.716 1.00 93.94 93 ALA A C 1
ATOM 697 O O . ALA A 1 93 ? 5.967 2.006 -2.453 1.00 93.94 93 ALA A O 1
ATOM 698 N N . CYS A 1 94 ? 8.021 1.152 -2.169 1.00 92.81 94 CYS A N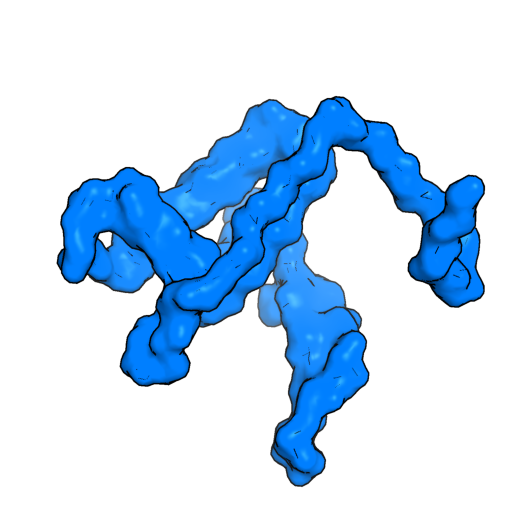 1
ATOM 699 C CA . CYS A 1 94 ? 8.174 0.700 -3.548 1.00 92.81 94 CYS A CA 1
ATOM 700 C C . CYS A 1 94 ? 8.830 -0.682 -3.621 1.00 92.81 94 CYS A C 1
ATOM 702 O O . CYS A 1 94 ? 9.410 -1.166 -2.651 1.00 92.81 94 CYS A O 1
ATOM 704 N N . MET A 1 95 ? 8.716 -1.340 -4.775 1.00 93.31 95 MET A N 1
ATOM 705 C CA . MET A 1 95 ? 9.416 -2.596 -5.041 1.00 93.31 95 MET A CA 1
ATOM 706 C C . MET A 1 95 ? 10.773 -2.296 -5.675 1.00 93.31 95 MET A C 1
ATOM 708 O O . MET A 1 95 ? 10.851 -1.552 -6.652 1.00 93.31 95 MET A O 1
ATOM 712 N N . GLU A 1 96 ? 11.832 -2.894 -5.139 1.00 94.62 96 GLU A N 1
ATOM 713 C CA . GLU A 1 96 ? 13.178 -2.800 -5.695 1.00 94.62 96 GLU A CA 1
ATOM 714 C C . GLU A 1 96 ? 13.251 -3.495 -7.068 1.00 94.62 96 GLU A C 1
ATOM 716 O O . GLU A 1 96 ? 12.754 -4.613 -7.274 1.00 94.62 96 GLU A O 1
ATOM 721 N N . PHE A 1 97 ? 13.910 -2.818 -8.010 1.00 93.88 97 PHE A N 1
ATOM 722 C CA . PHE A 1 97 ? 14.162 -3.294 -9.364 1.00 93.88 97 PHE A CA 1
ATOM 723 C C . PHE A 1 97 ? 15.667 -3.269 -9.648 1.00 93.88 97 PHE A C 1
ATOM 725 O O . PHE A 1 97 ? 16.332 -2.256 -9.446 1.00 93.88 97 PHE A O 1
ATOM 732 N N . ASP A 1 98 ? 16.207 -4.394 -10.109 1.00 94.50 98 ASP A N 1
ATOM 733 C CA . ASP A 1 98 ? 17.603 -4.510 -10.523 1.00 94.50 98 ASP A CA 1
ATOM 734 C C . ASP A 1 98 ? 17.735 -3.996 -11.960 1.00 94.50 98 ASP A C 1
ATOM 736 O O . ASP A 1 98 ? 17.408 -4.704 -12.913 1.00 94.50 98 ASP A O 1
ATOM 740 N N . GLU A 1 99 ? 18.203 -2.756 -12.110 1.00 94.44 99 GLU A N 1
ATOM 741 C CA . GLU A 1 99 ? 18.373 -2.102 -13.415 1.00 94.44 99 GLU A CA 1
ATOM 742 C C . GLU A 1 99 ? 19.473 -2.739 -14.275 1.00 94.44 99 GLU A C 1
ATOM 744 O O . GLU A 1 99 ? 19.421 -2.651 -15.500 1.00 94.44 99 GLU A O 1
ATOM 749 N N . VAL A 1 100 ? 20.454 -3.411 -13.662 1.00 96.19 100 VAL A N 1
ATOM 750 C CA . VAL A 1 100 ? 21.574 -4.032 -14.386 1.00 96.19 100 VAL A CA 1
ATOM 751 C C . VAL A 1 100 ? 21.117 -5.320 -15.061 1.00 96.19 100 VAL A C 1
ATOM 753 O O . VAL A 1 100 ? 21.411 -5.551 -16.233 1.00 96.19 100 VAL A O 1
ATOM 756 N N . ASN A 1 101 ? 20.390 -6.164 -14.325 1.00 95.25 101 ASN A N 1
ATOM 757 C CA . ASN A 1 101 ? 19.878 -7.439 -14.835 1.00 95.25 101 ASN A CA 1
ATOM 758 C C . ASN A 1 101 ? 18.436 -7.349 -15.364 1.00 95.25 101 ASN A C 1
ATOM 760 O O . ASN A 1 101 ? 17.902 -8.363 -15.814 1.00 95.25 101 ASN A O 1
ATOM 764 N N . LEU A 1 102 ? 17.811 -6.168 -15.293 1.00 95.25 102 LEU A N 1
ATOM 765 C CA . LEU A 1 102 ? 16.440 -5.876 -15.727 1.00 95.25 102 LEU A CA 1
ATOM 766 C C . LEU A 1 102 ? 15.397 -6.828 -15.127 1.00 95.25 102 LEU A C 1
ATOM 768 O O . LEU A 1 102 ? 14.555 -7.383 -15.838 1.00 95.25 102 LEU A O 1
ATOM 772 N N . LYS A 1 103 ? 15.453 -7.036 -13.808 1.00 95.06 103 LYS A N 1
ATOM 773 C CA . LYS A 1 103 ? 14.556 -7.968 -13.109 1.00 95.06 103 LYS A CA 1
ATOM 774 C C . LYS A 1 103 ? 14.035 -7.407 -11.782 1.00 95.06 103 LYS A C 1
ATOM 776 O O . LYS A 1 103 ? 14.769 -6.709 -11.082 1.00 95.06 103 LYS A O 1
ATOM 781 N N . PRO A 1 104 ? 12.802 -7.755 -11.377 1.00 94.31 104 PRO A N 1
ATOM 782 C CA . PRO A 1 104 ? 12.331 -7.458 -10.030 1.00 94.31 104 PRO A CA 1
ATOM 783 C C . PRO A 1 104 ? 13.143 -8.253 -9.002 1.00 94.31 104 PRO A C 1
ATOM 785 O O . PRO A 1 104 ? 13.423 -9.439 -9.203 1.00 94.31 104 PRO A O 1
ATOM 788 N N . THR A 1 105 ? 13.497 -7.624 -7.880 1.00 96.06 105 THR A N 1
ATOM 789 C CA . THR A 1 105 ? 14.126 -8.336 -6.752 1.00 96.06 105 THR A CA 1
ATOM 790 C C . THR A 1 105 ? 13.097 -8.819 -5.729 1.00 96.06 105 THR A C 1
ATOM 792 O O . THR A 1 105 ? 13.441 -9.601 -4.843 1.00 96.06 105 THR A O 1
ATOM 795 N N . TYR A 1 106 ? 11.840 -8.375 -5.872 1.00 93.69 106 TYR A N 1
ATOM 796 C CA . TYR A 1 106 ? 10.716 -8.643 -4.968 1.00 93.69 106 TYR A CA 1
ATOM 797 C C . TYR A 1 106 ? 10.961 -8.189 -3.523 1.00 93.69 106 TYR A C 1
ATOM 799 O O . TYR A 1 106 ? 10.360 -8.722 -2.589 1.00 93.69 106 TYR A O 1
ATOM 807 N N . LYS A 1 107 ? 11.837 -7.199 -3.324 1.00 93.94 107 LYS A N 1
ATOM 808 C CA . LYS A 1 107 ? 12.047 -6.566 -2.021 1.00 93.94 107 LYS A CA 1
ATOM 809 C C . LYS A 1 107 ? 11.264 -5.266 -1.934 1.00 93.94 107 LYS A C 1
ATOM 811 O O . LYS A 1 107 ? 11.327 -4.448 -2.845 1.00 93.94 107 LYS A O 1
ATOM 816 N N . VAL A 1 108 ? 10.574 -5.068 -0.817 1.00 94.12 108 VAL A N 1
ATOM 817 C CA . VAL A 1 108 ? 9.921 -3.795 -0.499 1.00 94.12 108 VAL A CA 1
ATOM 818 C C . VAL A 1 108 ? 10.953 -2.846 0.104 1.00 94.12 108 VAL A C 1
ATOM 820 O O . VAL A 1 108 ? 11.656 -3.212 1.047 1.00 94.12 108 VAL A O 1
ATOM 823 N N . LEU A 1 109 ? 11.022 -1.628 -0.420 1.00 94.81 109 LEU A N 1
ATOM 824 C CA . LEU A 1 109 ? 11.785 -0.520 0.138 1.00 94.81 109 LEU A CA 1
ATOM 825 C C . LEU A 1 109 ? 10.804 0.455 0.790 1.00 94.81 109 LEU A C 1
ATOM 827 O O . LEU A 1 109 ? 9.906 0.973 0.131 1.00 94.81 109 LEU A O 1
ATOM 831 N N . TRP A 1 110 ? 10.968 0.675 2.092 1.00 94.06 110 TRP A N 1
ATOM 832 C CA . TRP A 1 110 ? 10.113 1.556 2.886 1.00 94.06 110 TRP A CA 1
ATOM 833 C C . TRP A 1 110 ? 10.647 2.983 2.916 1.00 94.06 110 TRP A C 1
ATOM 835 O O . TRP A 1 110 ? 11.858 3.205 2.913 1.00 94.06 110 TRP A O 1
ATOM 845 N N . GLY A 1 111 ? 9.739 3.949 3.002 1.00 88.56 111 GLY A N 1
ATOM 846 C CA . GLY A 1 111 ? 10.073 5.358 3.155 1.00 88.56 111 GLY A CA 1
ATOM 847 C C . GLY A 1 111 ? 10.417 6.071 1.853 1.00 88.56 111 GLY A C 1
ATOM 848 O O . GLY A 1 111 ? 10.638 7.282 1.891 1.00 88.56 111 GLY A O 1
ATOM 849 N N . ILE A 1 112 ? 10.449 5.345 0.734 1.00 83.88 112 ILE A N 1
ATOM 850 C CA . ILE A 1 112 ? 10.788 5.869 -0.585 1.00 83.88 112 ILE A CA 1
ATOM 851 C C . ILE A 1 112 ? 9.744 5.473 -1.641 1.00 83.88 112 ILE A C 1
ATOM 853 O O . ILE A 1 112 ? 9.118 4.413 -1.529 1.00 83.88 112 ILE A O 1
ATOM 857 N N . PRO A 1 113 ? 9.581 6.277 -2.707 1.00 58.78 113 PRO A N 1
ATOM 858 C CA . PRO A 1 113 ? 10.191 7.599 -2.910 1.00 58.78 113 PRO A CA 1
ATOM 859 C C . PRO A 1 113 ? 9.692 8.655 -1.911 1.00 58.78 113 PRO A C 1
ATOM 861 O O . PRO A 1 113 ? 8.539 8.537 -1.444 1.00 58.78 113 PRO A O 1
#

InterPro domains:
  IPR000432 DNA mismatch repair protein MutS, C-terminal [SM00534] (1-113)
  IPR027417 P-loop containing nucleoside triphosphate hydrolase [G3DSA:3.40.50.300] (1-113)
  IPR027417 P-loop containing nucleoside triphosphate hydrolase [SSF52540] (6-112)
  IPR045076 DNA mismatch repair MutS [PTHR48466] (1-113)

Radius of gyration: 16.22 Å; chains: 1; bounding box: 41×38×38 Å

Foldseek 3Di:
DDDDDPDDDDDDDDPDDDDQDDDPDDPVVQWDSQLVVLVVVVPDDDDDPVVSLVVVLVVVVCCLVVDVPDDDDDHSDPSNVCSVVVDVSDWDKDFDADPVVRGTPRDIDTRDD

Organism: Trifolium pratense (NCBI:txid57577)

Secondary structure (DSSP, 8-state):
-----SS-------S-----------TTTT--HHHHHHHHHSSSTT--HHHHHHHHHHHHHHHHHTT-S--------TGGGGHHHH-TT---EEEEEETTTTEEEEEEEES--

pLDDT: mean 79.97, std 17.11, range [38.0, 96.19]